Protein AF-E1IGA4-F1 (afdb_monomer_lite)

Structure (mmCIF, N/CA/C/O backbone):
data_AF-E1IGA4-F1
#
_entry.id   AF-E1IGA4-F1
#
loop_
_atom_site.group_PDB
_atom_site.id
_atom_site.type_symbol
_atom_site.label_atom_id
_atom_site.label_alt_id
_atom_site.label_comp_id
_atom_site.label_asym_id
_atom_site.label_entity_id
_atom_site.label_seq_id
_atom_site.pdbx_PDB_ins_code
_atom_site.Cartn_x
_atom_site.Cartn_y
_atom_site.Cartn_z
_atom_site.occupancy
_atom_site.B_iso_or_equiv
_atom_site.auth_seq_id
_atom_site.auth_comp_id
_atom_site.auth_asym_id
_atom_site.auth_atom_id
_atom_site.pdbx_PDB_model_num
ATOM 1 N N . MET A 1 1 ? 16.352 -0.822 -39.020 1.00 43.56 1 MET A N 1
ATOM 2 C CA . MET A 1 1 ? 15.169 -0.033 -38.611 1.00 43.56 1 MET A CA 1
ATOM 3 C C . MET A 1 1 ? 15.075 -0.093 -37.097 1.00 43.56 1 MET A C 1
ATOM 5 O O . MET A 1 1 ? 14.977 -1.189 -36.564 1.00 43.56 1 MET A O 1
ATOM 9 N N . GLY A 1 2 ? 15.259 1.041 -36.416 1.00 60.66 2 GLY A N 1
ATOM 10 C CA . GLY A 1 2 ? 15.421 1.092 -34.960 1.00 60.66 2 GLY A CA 1
ATOM 11 C C . GLY A 1 2 ? 14.079 1.128 -34.235 1.00 60.66 2 GLY A C 1
ATOM 12 O O . GLY A 1 2 ? 13.250 1.984 -34.531 1.00 60.66 2 GLY A O 1
ATOM 13 N N . MET A 1 3 ? 13.868 0.209 -33.291 1.00 64.06 3 MET A N 1
ATOM 14 C CA . MET A 1 3 ? 12.752 0.315 -32.352 1.00 64.06 3 MET A CA 1
ATOM 15 C C . MET A 1 3 ? 12.968 1.552 -31.478 1.00 64.06 3 MET A C 1
ATOM 17 O O . MET A 1 3 ? 14.036 1.731 -30.894 1.00 64.06 3 MET A O 1
ATOM 21 N N . SER A 1 4 ? 11.962 2.416 -31.383 1.00 81.31 4 SER A N 1
ATOM 22 C CA . SER A 1 4 ? 11.993 3.547 -30.461 1.00 81.31 4 SER A CA 1
ATOM 23 C C . SER A 1 4 ? 12.006 3.032 -29.021 1.00 81.31 4 SER A C 1
ATOM 25 O O . SER A 1 4 ? 11.059 2.370 -28.595 1.00 81.31 4 SER A O 1
ATOM 27 N N . HIS A 1 5 ? 13.056 3.344 -28.259 1.00 85.06 5 HIS A N 1
ATOM 28 C CA . HIS A 1 5 ? 13.090 3.020 -26.835 1.00 85.06 5 HIS A CA 1
ATOM 29 C C . HIS A 1 5 ? 12.012 3.809 -26.078 1.00 85.06 5 HIS A C 1
ATOM 31 O O . HIS A 1 5 ? 11.887 5.019 -26.314 1.00 85.06 5 HIS A O 1
ATOM 37 N N . PRO A 1 6 ? 11.300 3.181 -25.124 1.00 91.12 6 PRO A N 1
ATOM 38 C CA . PRO A 1 6 ? 10.361 3.879 -24.257 1.00 91.12 6 PRO A CA 1
ATOM 39 C C . PRO A 1 6 ? 10.998 5.091 -23.559 1.00 91.12 6 PRO A C 1
ATOM 41 O O . PRO A 1 6 ? 12.220 5.188 -23.382 1.00 91.12 6 PRO A O 1
ATOM 44 N N . SER A 1 7 ? 10.162 6.055 -23.181 1.00 94.06 7 SER A N 1
ATOM 45 C CA . SER A 1 7 ? 10.598 7.186 -22.358 1.00 94.06 7 SER A CA 1
ATOM 46 C C . SER A 1 7 ? 10.755 6.773 -20.892 1.00 94.06 7 SER A C 1
ATOM 48 O O . SER A 1 7 ? 10.097 5.833 -20.449 1.00 94.06 7 SER A O 1
ATOM 50 N N . GLU A 1 8 ? 11.542 7.532 -20.124 1.00 94.69 8 GLU A N 1
ATOM 51 C CA . GLU A 1 8 ? 11.673 7.376 -18.662 1.00 94.69 8 GLU A CA 1
ATOM 52 C C . GLU A 1 8 ? 10.297 7.322 -17.984 1.00 94.69 8 GLU A C 1
ATOM 54 O O . GLU A 1 8 ? 10.013 6.411 -17.218 1.00 94.69 8 GLU A O 1
ATOM 59 N N . ARG A 1 9 ? 9.386 8.230 -18.365 1.00 94.75 9 ARG A N 1
ATOM 60 C CA . ARG A 1 9 ? 8.000 8.251 -17.870 1.00 94.75 9 ARG A CA 1
ATO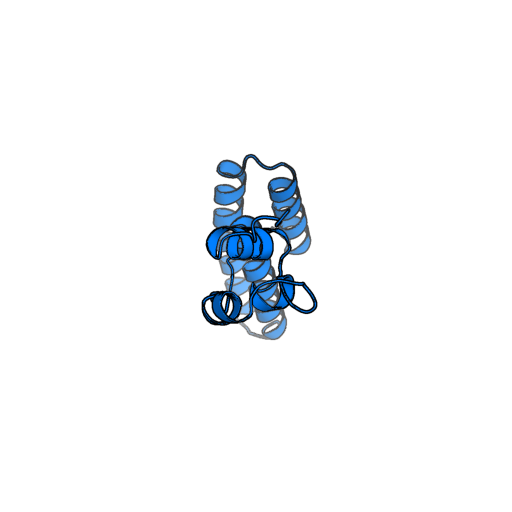M 61 C C . ARG A 1 9 ? 7.262 6.939 -18.138 1.00 94.75 9 ARG A C 1
ATOM 63 O O . ARG A 1 9 ? 6.533 6.469 -17.274 1.00 94.75 9 ARG A O 1
ATOM 70 N N . THR A 1 10 ? 7.431 6.369 -19.330 1.00 95.38 10 THR A N 1
ATOM 71 C CA . THR A 1 10 ? 6.773 5.107 -19.697 1.00 95.38 10 THR A CA 1
ATOM 72 C C . THR A 1 10 ? 7.306 3.964 -18.842 1.00 95.38 10 THR A C 1
ATOM 74 O O . THR A 1 10 ? 6.514 3.195 -18.309 1.00 95.38 10 THR A O 1
ATOM 77 N N . ILE A 1 11 ? 8.628 3.893 -18.656 1.00 96.38 11 ILE A N 1
ATOM 78 C CA . ILE A 1 11 ? 9.256 2.897 -17.783 1.00 96.38 11 ILE A CA 1
ATOM 79 C C . ILE A 1 11 ? 8.747 3.039 -16.348 1.00 96.38 11 ILE A C 1
ATOM 81 O O . ILE A 1 11 ? 8.303 2.051 -15.778 1.00 96.38 11 ILE A O 1
ATOM 85 N N . THR A 1 12 ? 8.722 4.250 -15.787 1.00 96.00 12 THR A N 1
ATOM 86 C CA . THR A 1 12 ? 8.241 4.476 -14.415 1.00 96.00 12 THR A CA 1
ATOM 87 C C . THR A 1 12 ? 6.780 4.061 -14.231 1.00 96.00 12 THR A C 1
ATOM 89 O O . THR A 1 12 ? 6.443 3.437 -13.227 1.00 96.00 12 THR A O 1
ATOM 92 N N . LEU A 1 13 ? 5.907 4.372 -15.196 1.00 95.31 13 LEU A N 1
ATOM 93 C CA . LEU A 1 13 ? 4.495 3.981 -15.134 1.00 95.31 13 LEU A CA 1
ATOM 94 C C . LEU A 1 13 ? 4.317 2.462 -15.223 1.00 95.31 13 LEU A C 1
ATOM 96 O O . LEU A 1 13 ? 3.566 1.886 -14.437 1.00 95.31 13 LEU A O 1
ATOM 100 N N . LEU A 1 14 ? 5.020 1.806 -16.149 1.00 95.50 14 LEU A N 1
ATOM 101 C CA . LEU A 1 14 ? 4.972 0.350 -16.281 1.00 95.50 14 LEU A CA 1
ATOM 102 C C . LEU A 1 14 ? 5.543 -0.343 -15.042 1.00 95.50 14 LEU A C 1
ATOM 104 O O . LEU A 1 14 ? 4.962 -1.319 -14.580 1.00 95.50 14 LEU A O 1
ATOM 108 N N . ALA A 1 15 ? 6.628 0.184 -14.473 1.00 95.75 15 ALA A N 1
ATOM 109 C CA . ALA A 1 15 ? 7.234 -0.346 -13.256 1.00 95.75 15 ALA A CA 1
ATOM 110 C C . ALA A 1 15 ? 6.223 -0.331 -12.101 1.00 95.75 15 ALA A C 1
ATOM 112 O O . ALA A 1 15 ? 6.004 -1.359 -11.462 1.00 95.75 15 ALA A O 1
ATOM 113 N N . GLY A 1 16 ? 5.500 0.783 -11.934 1.00 94.31 16 GLY A N 1
ATOM 114 C CA . GLY A 1 16 ? 4.400 0.884 -10.976 1.00 94.31 16 GLY A CA 1
ATOM 115 C C . GLY A 1 16 ? 3.304 -0.165 -11.199 1.00 94.31 16 GLY A C 1
ATOM 116 O O . GLY A 1 16 ? 2.942 -0.886 -10.270 1.00 94.31 16 GLY A O 1
ATOM 117 N N . ILE A 1 17 ? 2.822 -0.313 -12.440 1.00 92.88 17 ILE A N 1
ATOM 118 C CA . ILE A 1 17 ? 1.775 -1.290 -12.800 1.00 92.88 17 ILE A CA 1
ATOM 119 C C . ILE A 1 17 ? 2.217 -2.730 -12.500 1.00 92.88 17 ILE A C 1
ATOM 121 O O . ILE A 1 17 ? 1.427 -3.520 -11.982 1.00 92.88 17 ILE A O 1
ATOM 125 N N . PHE A 1 18 ? 3.473 -3.068 -12.796 1.00 93.69 18 PHE A N 1
ATOM 126 C CA . PHE A 1 18 ? 4.026 -4.409 -12.592 1.00 93.69 18 PHE A CA 1
ATOM 127 C C . PHE A 1 18 ? 4.639 -4.631 -11.204 1.00 93.69 18 PHE A C 1
ATOM 129 O O . PHE A 1 18 ? 5.210 -5.690 -10.966 1.00 93.69 18 PHE A O 1
ATOM 136 N N . LYS A 1 19 ? 4.492 -3.676 -10.275 1.00 93.06 19 LYS A N 1
ATOM 137 C CA . LYS A 1 19 ? 5.028 -3.751 -8.902 1.00 93.06 19 LYS A CA 1
ATOM 138 C C . LYS A 1 19 ? 6.556 -3.910 -8.835 1.00 93.06 19 LYS A C 1
ATOM 140 O O . LYS A 1 19 ? 7.074 -4.458 -7.866 1.00 93.06 19 LYS A O 1
ATOM 145 N N . HIS A 1 20 ? 7.262 -3.383 -9.830 1.00 95.19 20 HIS A N 1
ATOM 146 C CA . HIS A 1 20 ? 8.721 -3.353 -9.912 1.00 95.19 20 HIS A CA 1
ATOM 147 C C . HIS A 1 20 ? 9.260 -1.939 -9.740 1.00 95.19 20 HIS A C 1
ATOM 149 O O . HIS A 1 20 ? 8.533 -0.955 -9.887 1.00 95.19 20 HIS A O 1
ATOM 155 N N . GLU A 1 21 ? 10.551 -1.825 -9.432 1.00 95.88 21 GLU A N 1
ATOM 156 C CA . GLU A 1 21 ? 11.232 -0.540 -9.505 1.00 95.88 21 GLU A CA 1
ATOM 157 C C . GLU A 1 21 ? 11.649 -0.313 -10.950 1.00 95.88 21 GLU A C 1
ATOM 159 O O . GLU A 1 21 ? 11.899 -1.276 -11.680 1.00 95.88 21 GLU A O 1
ATOM 164 N N . PRO A 1 22 ? 11.747 0.950 -11.392 1.00 96.06 22 PRO A N 1
ATOM 165 C CA . PRO A 1 22 ? 12.148 1.258 -12.758 1.00 96.06 22 PRO A CA 1
ATOM 166 C C . PRO A 1 22 ? 13.438 0.546 -13.179 1.00 96.06 22 PRO A C 1
ATOM 168 O O . PRO A 1 22 ? 13.494 0.014 -14.285 1.00 96.06 22 PRO A O 1
ATOM 171 N N . GLY A 1 23 ? 14.433 0.479 -12.286 1.00 95.19 23 GLY A N 1
ATOM 172 C CA . GLY A 1 23 ? 15.688 -0.239 -12.520 1.00 95.19 23 GLY A CA 1
ATOM 173 C C . GLY A 1 23 ? 15.512 -1.754 -12.653 1.00 95.19 23 GLY A C 1
ATOM 174 O O . GLY A 1 23 ? 16.098 -2.359 -13.545 1.00 95.19 23 GLY A O 1
ATOM 175 N N . GLU A 1 24 ? 14.658 -2.360 -11.824 1.00 95.94 24 GLU A N 1
ATOM 176 C CA . GLU A 1 24 ? 14.339 -3.794 -11.903 1.00 95.94 24 GLU A CA 1
ATOM 177 C C . GLU A 1 24 ? 13.640 -4.136 -13.222 1.00 95.94 24 GLU A C 1
ATOM 179 O O . GLU A 1 24 ? 13.951 -5.151 -13.837 1.00 95.94 24 GLU A O 1
ATOM 184 N N . LEU A 1 25 ? 12.727 -3.273 -13.683 1.00 95.69 25 LEU A N 1
ATOM 185 C CA . LEU A 1 25 ? 11.967 -3.499 -14.911 1.00 95.69 25 LEU A CA 1
ATOM 186 C C . LEU A 1 25 ? 12.857 -3.507 -16.164 1.00 95.69 25 LEU A C 1
ATOM 188 O O . LEU A 1 25 ? 12.571 -4.230 -17.117 1.00 95.69 25 LEU A O 1
ATOM 192 N N . VAL A 1 26 ? 13.909 -2.683 -16.189 1.00 95.38 26 VAL A N 1
ATOM 193 C CA . VAL A 1 26 ? 14.817 -2.574 -17.346 1.00 95.38 26 VAL A CA 1
ATOM 194 C C . VAL A 1 26 ? 16.053 -3.465 -17.237 1.00 95.38 26 VAL A C 1
ATOM 196 O O . VAL A 1 26 ? 16.809 -3.570 -18.209 1.00 95.38 26 VAL A O 1
ATOM 199 N N . ALA A 1 27 ? 16.267 -4.117 -16.094 1.00 94.69 27 ALA A N 1
ATOM 200 C CA . ALA A 1 27 ? 17.395 -5.011 -15.881 1.00 94.69 27 ALA A CA 1
ATOM 201 C C . ALA A 1 27 ? 17.389 -6.159 -16.908 1.00 94.69 27 ALA A C 1
ATOM 203 O O . ALA A 1 27 ? 16.371 -6.808 -17.140 1.00 94.69 27 ALA A O 1
ATOM 204 N N . GLY A 1 28 ? 18.535 -6.399 -17.552 1.00 92.56 28 GLY A N 1
ATOM 205 C CA . GLY A 1 28 ? 18.671 -7.447 -18.573 1.00 92.56 28 GLY A CA 1
ATOM 206 C C . GLY A 1 28 ? 17.981 -7.148 -19.911 1.00 92.56 28 GLY A C 1
ATOM 207 O O . GLY A 1 28 ? 17.872 -8.040 -20.750 1.00 92.56 28 GLY A O 1
ATOM 208 N N . THR A 1 29 ? 17.520 -5.913 -20.133 1.00 92.88 29 THR A N 1
ATOM 209 C CA . THR A 1 29 ? 16.928 -5.473 -21.407 1.00 92.88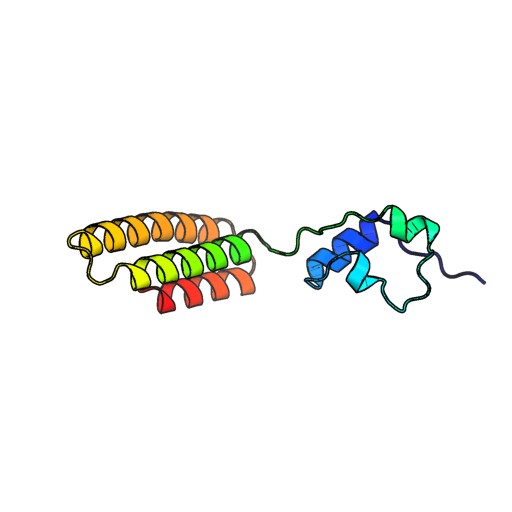 29 THR A CA 1
ATOM 210 C C . THR A 1 29 ? 17.909 -4.629 -22.227 1.00 92.88 29 THR A C 1
ATOM 212 O O . THR A 1 29 ? 18.921 -4.154 -21.722 1.00 92.88 29 THR A O 1
ATOM 215 N N . ASN A 1 30 ? 17.569 -4.354 -23.491 1.00 91.81 30 ASN A N 1
ATOM 216 C CA . ASN A 1 30 ? 18.319 -3.428 -24.352 1.00 91.81 30 ASN A CA 1
ATOM 217 C C . ASN A 1 30 ? 17.983 -1.942 -24.071 1.00 91.81 30 ASN A C 1
ATOM 219 O O . ASN A 1 30 ? 17.991 -1.120 -24.992 1.00 91.81 30 ASN A O 1
ATOM 223 N N . TYR A 1 31 ? 17.591 -1.586 -22.842 1.00 92.50 31 TYR A N 1
ATOM 224 C CA . TYR A 1 31 ? 17.299 -0.198 -22.477 1.00 92.50 31 TYR A CA 1
ATOM 225 C C . TYR A 1 31 ? 18.606 0.609 -22.353 1.00 92.50 31 TYR A C 1
ATOM 227 O O . TYR A 1 31 ? 19.537 0.135 -21.705 1.00 92.50 31 TYR A O 1
ATOM 235 N N . PRO A 1 32 ? 18.717 1.811 -22.955 1.00 92.50 32 PRO A N 1
ATOM 236 C CA . PRO A 1 32 ? 19.983 2.544 -22.986 1.00 92.50 32 PRO A CA 1
ATOM 237 C C . PRO A 1 32 ? 20.484 2.939 -21.592 1.00 92.50 32 PRO A C 1
ATOM 239 O O . PRO A 1 32 ? 19.737 3.534 -20.816 1.00 92.50 32 PRO A O 1
ATOM 242 N N . GLU A 1 33 ? 21.769 2.704 -21.322 1.00 91.06 33 GLU A N 1
ATOM 243 C CA . GLU A 1 33 ? 22.421 2.995 -20.034 1.00 91.06 33 GLU A CA 1
ATOM 244 C C . GLU A 1 33 ? 22.260 4.465 -19.613 1.00 91.06 33 GLU A C 1
ATOM 246 O O . GLU A 1 33 ? 21.756 4.749 -18.531 1.00 91.06 33 GLU A O 1
ATOM 251 N N . ALA A 1 34 ? 22.507 5.407 -20.529 1.00 90.19 34 ALA A N 1
ATOM 252 C CA . ALA A 1 34 ? 22.330 6.843 -20.276 1.00 90.19 34 ALA A CA 1
ATOM 253 C C . ALA A 1 34 ? 20.887 7.247 -19.896 1.00 90.19 34 ALA A C 1
ATOM 255 O O . ALA A 1 34 ? 20.663 8.295 -19.293 1.00 90.19 34 ALA A O 1
ATOM 256 N N . LYS A 1 35 ? 19.880 6.444 -20.269 1.00 91.62 35 LYS A N 1
ATOM 257 C CA . LYS A 1 35 ? 18.489 6.645 -19.834 1.00 91.62 35 LYS A CA 1
ATOM 258 C C . LYS A 1 35 ? 18.182 5.932 -18.519 1.00 91.62 35 LYS A C 1
ATOM 260 O O . LYS A 1 35 ? 17.236 6.322 -17.841 1.00 91.62 35 LYS A O 1
ATOM 265 N N . MET A 1 36 ? 18.921 4.876 -18.190 1.00 92.25 36 MET A N 1
ATOM 266 C CA . MET A 1 36 ? 18.757 4.105 -16.960 1.00 92.25 36 MET A CA 1
ATOM 267 C C . MET A 1 36 ? 19.154 4.932 -15.737 1.00 92.25 36 MET A C 1
ATOM 269 O O . MET A 1 36 ? 18.395 4.977 -14.776 1.00 92.25 36 MET A O 1
ATOM 273 N N . GLU A 1 37 ? 20.264 5.671 -15.818 1.00 91.38 37 GLU A N 1
ATOM 274 C CA . GLU A 1 37 ? 20.747 6.569 -14.751 1.00 91.38 37 GLU A CA 1
ATOM 275 C C . GLU A 1 37 ? 19.743 7.667 -14.370 1.00 91.38 37 GLU A C 1
ATOM 277 O O . GLU A 1 37 ? 19.791 8.226 -13.277 1.00 91.38 37 GLU A O 1
ATOM 282 N N . ARG A 1 38 ? 18.820 7.984 -15.282 1.00 93.62 38 ARG A N 1
ATOM 283 C CA . ARG A 1 38 ? 17.798 9.019 -15.107 1.00 93.62 38 ARG A CA 1
ATOM 284 C C . ARG A 1 38 ? 16.476 8.483 -14.566 1.00 93.62 38 ARG A C 1
ATOM 286 O O . ARG A 1 38 ? 15.562 9.270 -14.312 1.00 93.62 38 ARG A O 1
ATOM 293 N N . LEU A 1 39 ? 16.337 7.165 -14.433 1.00 95.62 39 LEU A N 1
ATOM 294 C CA . LEU A 1 39 ? 15.136 6.580 -13.857 1.00 95.62 39 LEU A CA 1
ATOM 295 C C . LEU A 1 39 ? 15.054 6.926 -12.364 1.00 95.62 39 LEU A C 1
ATOM 297 O O . LEU A 1 39 ? 16.070 6.912 -11.669 1.00 95.62 39 LEU A O 1
ATOM 301 N N . PRO A 1 40 ? 13.853 7.221 -11.840 1.00 95.44 40 PRO A N 1
ATOM 302 C CA . PRO A 1 40 ? 13.696 7.385 -10.407 1.00 95.44 40 PRO A CA 1
ATOM 303 C C . PRO A 1 40 ? 13.994 6.060 -9.700 1.00 95.44 40 PRO A C 1
ATOM 305 O O . PRO A 1 40 ? 13.699 4.985 -10.223 1.00 95.44 40 PRO A O 1
ATOM 308 N N . ALA A 1 41 ? 14.534 6.149 -8.484 1.00 94.62 41 ALA A N 1
ATOM 309 C CA . ALA A 1 41 ? 14.838 4.970 -7.679 1.00 94.62 41 ALA A CA 1
ATOM 310 C C . ALA A 1 41 ? 13.581 4.157 -7.339 1.00 94.62 41 ALA A C 1
ATOM 312 O O . ALA A 1 41 ? 13.661 2.939 -7.225 1.00 94.62 41 ALA A O 1
ATOM 313 N N . VAL A 1 42 ? 12.433 4.831 -7.191 1.00 94.38 42 VAL A N 1
ATOM 314 C CA . VAL A 1 42 ? 11.166 4.215 -6.788 1.00 94.38 42 VAL A CA 1
ATOM 315 C C . VAL A 1 42 ? 10.023 4.652 -7.702 1.00 94.38 42 VAL A C 1
ATOM 317 O O . VAL A 1 42 ? 9.917 5.829 -8.060 1.00 94.38 42 VAL A O 1
ATOM 320 N N . ALA A 1 43 ? 9.149 3.712 -8.059 1.00 93.94 43 ALA A N 1
ATOM 321 C CA . ALA A 1 43 ? 7.867 3.977 -8.707 1.00 93.94 43 ALA A CA 1
AT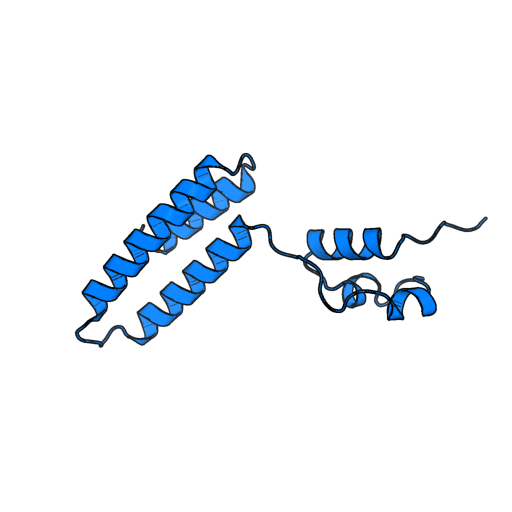OM 322 C C . ALA A 1 43 ? 6.702 3.898 -7.706 1.00 93.94 43 ALA A C 1
ATOM 324 O O . ALA A 1 43 ? 6.740 3.166 -6.718 1.00 93.94 43 ALA A O 1
ATOM 325 N N . CYS A 1 44 ? 5.611 4.616 -7.985 1.00 92.00 44 CYS A N 1
ATOM 326 C CA . CYS A 1 44 ? 4.362 4.400 -7.260 1.00 92.00 44 CYS A CA 1
ATOM 327 C C . CYS A 1 44 ? 3.773 3.048 -7.686 1.00 92.00 44 CYS A C 1
ATOM 329 O O . CYS A 1 44 ? 3.242 2.918 -8.789 1.00 92.00 44 CYS A O 1
ATOM 331 N N . ARG A 1 45 ? 3.930 2.031 -6.833 1.00 90.81 45 ARG A N 1
ATOM 332 C CA . ARG A 1 45 ? 3.513 0.650 -7.119 1.00 90.81 45 ARG A CA 1
ATOM 333 C C . ARG A 1 45 ? 2.134 0.316 -6.576 1.00 90.81 45 ARG A C 1
ATOM 335 O O . ARG A 1 45 ? 1.509 -0.601 -7.089 1.00 90.81 45 ARG A O 1
ATOM 342 N N . TYR A 1 46 ? 1.662 1.010 -5.547 1.00 91.12 46 TYR A N 1
ATOM 343 C CA . TYR A 1 46 ? 0.397 0.689 -4.893 1.00 91.12 46 TYR A CA 1
ATOM 344 C C . TYR A 1 46 ? -0.718 1.612 -5.367 1.00 91.12 46 TYR A C 1
ATOM 346 O O . TYR A 1 46 ? -0.516 2.820 -5.484 1.00 91.12 46 TYR A O 1
ATOM 354 N N . THR A 1 47 ? -1.905 1.053 -5.603 1.00 91.31 47 THR A N 1
ATOM 355 C CA . THR A 1 47 ? -3.114 1.875 -5.565 1.00 91.31 47 THR A CA 1
ATOM 356 C C . THR A 1 47 ? -3.365 2.314 -4.127 1.00 91.31 47 THR A C 1
ATOM 358 O O . THR A 1 47 ? -2.885 1.687 -3.177 1.00 91.31 47 THR A O 1
ATOM 361 N N . GLU A 1 48 ? -4.133 3.386 -3.949 1.00 93.31 48 GLU A N 1
ATOM 362 C CA . GLU A 1 48 ? -4.494 3.860 -2.611 1.0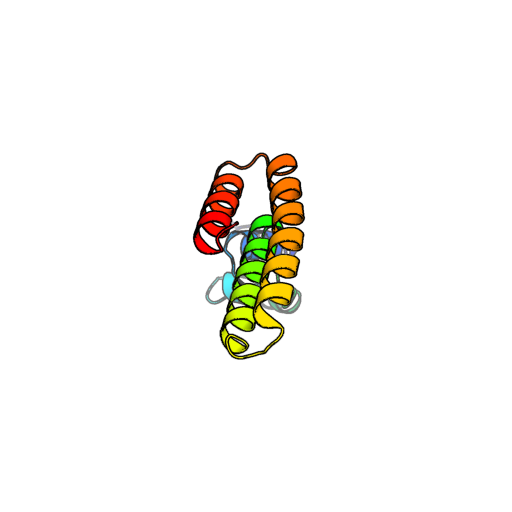0 93.31 48 GLU A CA 1
ATOM 363 C C . GLU A 1 48 ? -5.156 2.743 -1.789 1.00 93.31 48 GLU A C 1
ATOM 365 O O . GLU A 1 48 ? -4.851 2.564 -0.615 1.00 93.31 48 GLU A O 1
ATOM 370 N N . VAL A 1 49 ? -6.006 1.925 -2.419 1.00 95.06 49 VAL A N 1
ATOM 371 C CA . VAL A 1 49 ? -6.665 0.803 -1.743 1.00 95.06 49 VAL A CA 1
ATOM 372 C C . VAL A 1 49 ? -5.657 -0.241 -1.274 1.00 95.06 49 VAL A C 1
ATOM 374 O O . VAL A 1 49 ? -5.713 -0.663 -0.121 1.00 95.06 49 VAL A O 1
ATOM 377 N N . GLU A 1 50 ? -4.721 -0.648 -2.132 1.00 95.06 50 GLU A N 1
ATOM 378 C CA . GLU A 1 50 ? -3.694 -1.621 -1.749 1.00 95.06 50 GLU A CA 1
ATOM 379 C C . GLU A 1 50 ? -2.818 -1.095 -0.607 1.00 95.06 50 GLU A C 1
ATOM 381 O O . GLU A 1 50 ? -2.525 -1.832 0.336 1.00 95.06 50 GLU A O 1
ATOM 386 N N . PHE A 1 51 ? -2.437 0.182 -0.673 1.00 94.75 51 PHE A N 1
ATOM 387 C CA . PHE A 1 51 ? -1.627 0.826 0.353 1.00 94.75 51 PHE A CA 1
ATOM 388 C C . PHE A 1 51 ? -2.345 0.852 1.707 1.00 94.75 51 PHE A C 1
ATOM 390 O O . PHE A 1 51 ? -1.793 0.402 2.711 1.00 94.75 51 PHE A O 1
ATOM 397 N N . GLN A 1 52 ? -3.601 1.298 1.734 1.00 96.81 52 GLN A N 1
ATOM 398 C CA . GLN A 1 52 ? -4.399 1.369 2.959 1.00 96.81 52 GLN A CA 1
ATOM 399 C C . GLN A 1 52 ? -4.678 -0.023 3.546 1.00 96.81 52 GLN A C 1
ATOM 401 O O . GLN A 1 52 ? -4.568 -0.218 4.756 1.00 96.81 52 GLN A O 1
ATOM 406 N N . CYS A 1 53 ? -4.945 -1.032 2.709 1.00 96.12 53 CYS A N 1
ATOM 407 C CA . CYS A 1 53 ? -5.065 -2.416 3.171 1.00 96.12 53 CYS A CA 1
ATOM 408 C C . CYS A 1 53 ? -3.765 -2.933 3.815 1.00 96.12 53 CYS A C 1
ATOM 410 O O . CYS A 1 53 ? -3.825 -3.609 4.842 1.00 96.12 53 CYS A O 1
ATOM 412 N N . ALA A 1 54 ? -2.595 -2.601 3.259 1.00 95.62 54 ALA A N 1
ATOM 413 C CA . ALA A 1 54 ? -1.307 -2.993 3.834 1.00 95.62 54 ALA A CA 1
ATOM 414 C C . ALA A 1 54 ? -1.030 -2.305 5.184 1.00 95.62 54 ALA A C 1
ATOM 416 O O . ALA A 1 54 ? -0.512 -2.938 6.108 1.00 95.62 54 ALA A O 1
ATOM 417 N N . LEU A 1 55 ? -1.399 -1.028 5.322 1.00 97.19 55 LEU A N 1
ATOM 418 C CA . LEU A 1 55 ? -1.291 -0.299 6.587 1.00 97.19 55 LEU A CA 1
ATOM 419 C C . LEU A 1 55 ? -2.197 -0.892 7.671 1.00 97.19 55 LEU A C 1
ATOM 421 O O . LEU A 1 55 ? -1.745 -1.070 8.800 1.00 97.19 55 LEU A O 1
ATOM 425 N N . PHE A 1 56 ? -3.427 -1.271 7.328 1.00 97.62 56 PHE A N 1
ATOM 426 C CA . PHE A 1 56 ? -4.322 -1.937 8.271 1.00 97.62 56 PHE A CA 1
ATOM 427 C C . PHE A 1 56 ? -3.753 -3.269 8.774 1.00 97.62 56 PHE A C 1
ATOM 429 O O . PHE A 1 56 ? -3.724 -3.513 9.977 1.00 97.62 56 PHE A O 1
ATOM 436 N N . GLU A 1 57 ? -3.236 -4.114 7.878 1.00 96.69 57 GLU A N 1
ATOM 437 C CA . GLU A 1 57 ? -2.602 -5.386 8.258 1.00 96.69 57 GLU A CA 1
ATOM 438 C C . GLU A 1 57 ? -1.389 -5.173 9.178 1.00 96.69 57 GLU A C 1
ATOM 440 O O . GLU A 1 57 ? -1.193 -5.913 10.149 1.00 96.69 57 GLU A O 1
ATOM 445 N N . ARG A 1 58 ? -0.593 -4.128 8.917 1.00 97.31 58 ARG A N 1
ATOM 446 C CA . ARG A 1 58 ? 0.511 -3.714 9.793 1.00 97.31 58 ARG A CA 1
ATOM 447 C C . ARG A 1 58 ? -0.001 -3.293 11.171 1.00 97.31 58 ARG A C 1
ATOM 449 O O . ARG A 1 58 ? 0.569 -3.702 12.181 1.00 97.31 58 ARG A O 1
ATOM 456 N N . ASP A 1 59 ? -1.057 -2.496 11.232 1.00 97.50 59 ASP A N 1
ATOM 457 C CA . ASP A 1 59 ? -1.602 -2.017 12.500 1.00 97.50 59 ASP A CA 1
ATOM 458 C C . ASP A 1 59 ? -2.223 -3.176 13.307 1.00 97.50 59 ASP A C 1
ATOM 460 O O . ASP A 1 59 ? -1.990 -3.281 14.511 1.00 97.50 59 ASP A O 1
ATOM 464 N N . LEU A 1 60 ? -2.900 -4.129 12.652 1.00 96.12 60 LEU A N 1
ATOM 465 C CA . LEU A 1 60 ? -3.353 -5.382 13.274 1.00 96.12 60 LEU A CA 1
ATOM 466 C C . LEU A 1 60 ? -2.191 -6.251 13.762 1.00 96.12 60 LEU A C 1
ATOM 468 O O . LEU A 1 60 ? -2.303 -6.952 14.772 1.00 96.12 60 LEU A O 1
ATOM 472 N N . HIS A 1 61 ? -1.075 -6.274 13.032 1.00 96.50 61 HIS A N 1
ATOM 473 C CA . HIS A 1 61 ? 0.131 -6.954 13.488 1.00 96.50 61 HIS A CA 1
ATOM 474 C C . HIS A 1 61 ? 0.643 -6.334 14.792 1.00 96.50 61 HIS A C 1
ATOM 476 O O . HIS A 1 61 ? 0.864 -7.068 15.753 1.00 96.50 61 HIS A O 1
ATOM 482 N N . TRP A 1 62 ? 0.746 -5.005 14.867 1.00 95.81 62 TRP A N 1
ATOM 483 C CA . TRP A 1 62 ? 1.140 -4.310 16.095 1.00 95.81 62 TRP A CA 1
ATOM 484 C C . TRP A 1 62 ? 0.162 -4.530 17.245 1.00 95.81 62 TRP A C 1
ATOM 486 O O . TRP A 1 62 ? 0.590 -4.818 18.360 1.00 95.81 62 TRP A O 1
ATOM 496 N N . LEU A 1 63 ? -1.142 -4.478 16.971 1.00 95.69 63 LEU A N 1
ATOM 497 C CA . LEU A 1 63 ? -2.178 -4.726 17.970 1.00 95.69 63 LEU A CA 1
ATOM 498 C C . LEU A 1 63 ? -2.032 -6.123 18.599 1.00 95.69 63 LEU A C 1
ATOM 500 O O . LEU A 1 63 ? -2.173 -6.277 19.810 1.00 95.69 63 LEU A O 1
ATOM 504 N N . ARG A 1 64 ? -1.678 -7.137 17.797 1.00 94.88 64 ARG A N 1
ATOM 505 C CA . ARG A 1 64 ? -1.394 -8.497 18.288 1.00 94.88 64 ARG A CA 1
ATOM 506 C C . ARG A 1 64 ? -0.163 -8.563 19.194 1.00 94.88 64 ARG A C 1
ATOM 508 O O . ARG A 1 64 ? -0.173 -9.342 20.141 1.00 94.88 64 ARG A O 1
ATOM 515 N N . GLN A 1 65 ? 0.865 -7.748 18.950 1.00 96.50 65 GLN A N 1
ATOM 516 C CA . GLN A 1 65 ? 2.065 -7.711 19.801 1.00 96.50 65 GLN A CA 1
ATOM 517 C C . GLN A 1 65 ? 1.780 -7.159 21.204 1.00 96.50 65 GLN A C 1
ATOM 519 O O . GLN A 1 65 ? 2.486 -7.493 22.151 1.00 96.50 65 GLN A O 1
ATOM 524 N N . ILE A 1 66 ? 0.733 -6.345 21.356 1.00 95.31 66 ILE A N 1
ATOM 525 C CA . ILE A 1 66 ? 0.349 -5.727 22.633 1.00 95.31 66 ILE A CA 1
ATOM 526 C C . ILE A 1 66 ? -0.881 -6.388 23.270 1.00 95.31 66 ILE A C 1
ATOM 528 O O . ILE A 1 66 ? -1.554 -5.773 24.095 1.00 95.31 66 ILE A O 1
ATOM 532 N N . ALA A 1 67 ? -1.181 -7.641 22.911 1.00 94.19 67 ALA A N 1
ATOM 533 C CA . ALA A 1 67 ? -2.380 -8.354 23.361 1.00 94.19 67 ALA A CA 1
ATOM 534 C C . ALA A 1 67 ? -2.515 -8.476 24.890 1.00 94.19 67 ALA A C 1
ATOM 536 O O . ALA A 1 67 ? -3.624 -8.579 25.405 1.00 94.19 67 ALA A O 1
ATOM 537 N N . THR A 1 68 ? -1.401 -8.448 25.625 1.00 95.81 68 THR A N 1
ATOM 538 C CA . THR A 1 68 ? -1.382 -8.519 27.096 1.00 95.81 68 THR A CA 1
ATOM 539 C C . THR A 1 68 ? -1.455 -7.150 27.772 1.00 95.81 68 THR A C 1
ATOM 541 O O . THR A 1 68 ? -1.417 -7.077 28.999 1.00 95.81 68 THR A O 1
ATOM 544 N N . SER A 1 69 ? -1.507 -6.061 27.000 1.00 96.06 69 SER A N 1
ATOM 545 C CA . SER A 1 69 ? -1.624 -4.712 27.549 1.00 96.06 69 SER A CA 1
ATOM 546 C C . SER A 1 69 ? -2.996 -4.521 28.211 1.00 96.06 69 SER A C 1
ATOM 548 O O . SER A 1 69 ? -4.006 -4.905 27.614 1.00 96.06 69 SER A O 1
ATOM 550 N N . PRO A 1 70 ? -3.077 -3.870 29.386 1.00 95.56 70 PRO A N 1
ATOM 551 C CA . PRO 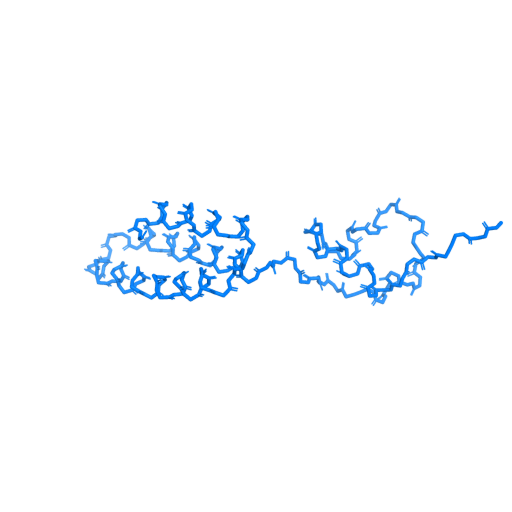A 1 70 ? -4.352 -3.504 30.007 1.00 95.56 70 PRO A CA 1
ATOM 552 C C . PRO A 1 70 ? -5.267 -2.687 29.081 1.00 95.56 70 PRO A C 1
ATOM 554 O O . PRO A 1 70 ? -6.488 -2.819 29.136 1.00 95.56 70 PRO A O 1
ATOM 557 N N . ASP A 1 71 ? -4.676 -1.894 28.183 1.00 95.56 71 ASP A N 1
ATOM 558 C CA . ASP A 1 71 ? -5.399 -1.002 27.271 1.00 95.56 71 ASP A CA 1
ATOM 559 C C . ASP A 1 71 ? -5.812 -1.671 25.951 1.00 95.56 71 ASP A C 1
ATOM 561 O O . ASP A 1 71 ? -6.425 -1.022 25.097 1.00 95.56 71 ASP A O 1
ATOM 565 N N . TYR A 1 72 ? -5.500 -2.960 25.764 1.00 95.62 72 TYR A N 1
ATOM 566 C CA . TYR A 1 72 ? -5.699 -3.680 24.502 1.00 95.62 72 TYR A CA 1
ATOM 567 C C . TYR A 1 72 ? -7.111 -3.503 23.936 1.00 95.62 72 TYR A C 1
ATOM 569 O O . TYR A 1 72 ? -7.271 -3.140 22.774 1.00 95.62 72 TYR A O 1
ATOM 577 N N . THR A 1 73 ? -8.140 -3.707 24.759 1.00 95.62 73 THR A N 1
ATOM 578 C CA . THR A 1 73 ? -9.541 -3.648 24.319 1.00 95.62 73 THR A CA 1
ATOM 579 C C . THR A 1 73 ? -9.919 -2.268 23.781 1.00 95.62 73 THR A C 1
ATOM 581 O O . THR A 1 73 ? -10.619 -2.161 22.773 1.00 95.62 73 THR A O 1
ATOM 584 N N . THR A 1 74 ? -9.450 -1.206 24.438 1.00 96.50 74 THR A N 1
ATOM 585 C CA . THR A 1 74 ? -9.710 0.177 24.023 1.00 96.50 74 THR A CA 1
ATOM 586 C C . THR A 1 74 ? -8.962 0.498 22.734 1.00 96.50 74 THR A C 1
ATOM 588 O O . THR A 1 74 ? -9.549 1.046 21.802 1.00 96.50 74 THR A O 1
ATOM 591 N N . LEU A 1 75 ? -7.689 0.106 22.645 1.00 96.31 75 LEU A N 1
ATOM 592 C CA . LEU A 1 75 ? -6.867 0.305 21.450 1.00 96.31 75 LEU A CA 1
ATOM 593 C C . LEU A 1 75 ? -7.419 -0.458 20.241 1.00 96.31 75 LEU A C 1
ATOM 595 O O . LEU A 1 75 ? -7.517 0.115 19.159 1.00 96.31 75 LEU A O 1
ATOM 599 N N . ALA A 1 76 ? -7.839 -1.711 20.431 1.00 95.94 76 ALA A N 1
ATOM 600 C CA . ALA A 1 76 ? -8.437 -2.540 19.391 1.00 95.94 76 ALA A CA 1
ATOM 601 C C . ALA A 1 76 ? -9.715 -1.908 18.833 1.00 95.94 76 ALA A C 1
ATOM 603 O O . ALA A 1 76 ? -9.869 -1.795 17.619 1.00 95.94 76 ALA A O 1
ATOM 604 N N . ARG A 1 77 ? -10.606 -1.434 19.715 1.00 95.81 77 ARG A N 1
ATOM 605 C CA . ARG A 1 77 ? -11.839 -0.754 19.305 1.00 95.81 77 ARG A CA 1
ATOM 606 C C . ARG A 1 77 ? -11.546 0.519 18.519 1.00 95.81 77 ARG A C 1
ATOM 608 O O . ARG A 1 77 ? -12.066 0.678 17.423 1.00 95.81 77 ARG A O 1
ATOM 615 N N . ASN A 1 78 ? -10.673 1.381 19.038 1.00 96.62 78 ASN A N 1
ATOM 616 C CA . ASN A 1 78 ? -10.325 2.639 18.376 1.00 96.62 78 ASN A CA 1
ATOM 617 C C . ASN A 1 78 ? -9.700 2.405 16.994 1.00 96.62 78 ASN A C 1
ATOM 619 O O . ASN A 1 78 ? -10.012 3.119 16.043 1.00 96.62 78 ASN A O 1
ATOM 623 N N . LEU A 1 79 ? -8.836 1.392 16.878 1.00 96.69 79 LEU A N 1
ATOM 624 C CA . LEU A 1 79 ? -8.237 0.986 15.610 1.00 96.69 79 LEU A CA 1
ATOM 625 C C . LEU A 1 79 ? -9.313 0.501 14.633 1.00 96.69 79 LEU A C 1
ATOM 627 O O . LEU A 1 79 ? -9.339 0.951 13.489 1.00 96.69 79 LEU A O 1
ATOM 631 N N . HIS A 1 80 ? -10.219 -0.372 15.077 1.00 96.25 80 HIS A N 1
ATOM 632 C CA . HIS A 1 80 ? -11.314 -0.875 14.248 1.00 96.25 80 HIS A CA 1
ATOM 633 C C . HIS A 1 80 ? -12.245 0.244 13.767 1.00 96.25 80 HIS A C 1
ATOM 635 O O . HIS A 1 80 ? -12.531 0.313 12.573 1.00 96.25 80 HIS A O 1
ATOM 641 N N . ASP A 1 81 ? -12.653 1.153 14.655 1.00 96.25 81 ASP A N 1
ATOM 642 C CA . ASP A 1 81 ? -13.523 2.283 14.313 1.00 96.25 81 ASP A CA 1
ATOM 643 C C . ASP A 1 81 ? -12.849 3.220 13.300 1.00 96.25 81 ASP A C 1
ATOM 645 O O . ASP A 1 81 ? -13.460 3.630 12.310 1.00 96.25 81 ASP A O 1
ATOM 649 N N . HIS A 1 82 ? -11.561 3.516 13.499 1.00 96.81 82 HIS A N 1
ATOM 650 C CA . HIS A 1 82 ? -10.782 4.333 12.573 1.00 96.81 82 HIS A CA 1
ATOM 651 C C . HIS A 1 82 ? -10.705 3.702 11.175 1.00 96.81 82 HIS A C 1
ATOM 653 O O . HIS A 1 82 ? -11.002 4.355 10.170 1.00 96.81 82 HIS A O 1
ATOM 659 N N . TRP A 1 83 ? -10.357 2.417 11.102 1.00 97.75 83 TRP A N 1
ATOM 660 C CA . TRP A 1 83 ? -10.209 1.706 9.833 1.00 97.75 83 TRP A CA 1
ATOM 661 C C . TRP A 1 83 ? -11.542 1.427 9.134 1.00 97.75 83 TRP A C 1
ATOM 663 O O . TRP A 1 83 ? -11.595 1.449 7.902 1.00 97.75 83 TRP A O 1
ATOM 673 N N . ALA A 1 84 ? -12.638 1.253 9.879 1.00 96.00 84 ALA A N 1
ATOM 674 C CA . ALA A 1 84 ? -13.976 1.140 9.306 1.00 96.00 84 ALA A CA 1
ATOM 675 C C . ALA A 1 84 ? -14.346 2.392 8.489 1.00 96.00 84 ALA A C 1
ATOM 677 O O . ALA A 1 84 ? -14.820 2.268 7.356 1.00 96.00 84 ALA A O 1
ATOM 678 N N . LEU A 1 85 ? -14.048 3.590 9.010 1.00 96.12 85 LEU A N 1
ATOM 679 C CA . LEU A 1 85 ? -14.282 4.857 8.306 1.00 96.12 85 LEU A CA 1
ATOM 680 C C . LEU A 1 85 ? -13.446 4.974 7.025 1.00 96.12 85 LEU A C 1
ATOM 682 O O . LEU A 1 85 ? -13.967 5.388 5.982 1.00 96.12 85 LEU A O 1
ATOM 686 N N . ILE A 1 86 ? -12.168 4.588 7.084 1.00 96.62 86 ILE A N 1
ATOM 687 C CA . ILE A 1 86 ? -11.275 4.601 5.918 1.00 96.62 86 ILE A CA 1
ATOM 688 C C . ILE A 1 86 ? -11.798 3.641 4.848 1.00 96.62 86 ILE A C 1
ATOM 690 O O . ILE A 1 86 ? -11.982 4.046 3.699 1.00 96.62 86 ILE A O 1
ATOM 694 N N . PHE A 1 87 ? -12.115 2.395 5.209 1.00 96.38 87 PHE A N 1
ATOM 695 C CA . PHE A 1 87 ? -12.612 1.418 4.243 1.00 96.38 87 PHE A CA 1
ATOM 696 C C . PHE A 1 87 ? -13.972 1.792 3.654 1.00 96.38 87 PHE A C 1
ATOM 698 O O . PHE A 1 87 ? -14.202 1.554 2.468 1.00 96.38 87 PHE A O 1
ATOM 705 N N . ASP A 1 88 ? -14.860 2.419 4.424 1.00 95.00 88 ASP A N 1
ATOM 706 C CA . ASP A 1 88 ? -16.125 2.932 3.895 1.00 95.00 88 ASP A CA 1
ATOM 707 C C . ASP A 1 88 ? -15.918 4.096 2.922 1.00 95.00 88 ASP A C 1
ATOM 709 O O . ASP A 1 88 ? -16.627 4.203 1.916 1.00 95.00 88 ASP A O 1
ATOM 713 N N . SER A 1 89 ? -14.939 4.965 3.186 1.00 95.69 89 SER A N 1
ATOM 714 C CA . SER A 1 89 ? -14.529 6.012 2.248 1.00 95.69 89 SER A CA 1
ATOM 715 C C . SER A 1 89 ? -13.989 5.412 0.945 1.00 95.69 89 SER A C 1
ATOM 717 O O . SER A 1 89 ? -14.520 5.701 -0.129 1.00 95.69 89 SER A O 1
ATOM 719 N N . LEU A 1 90 ? -13.024 4.490 1.039 1.00 95.06 90 LEU A N 1
ATOM 720 C CA . LEU A 1 90 ? -12.404 3.825 -0.112 1.00 95.06 90 LEU A CA 1
ATOM 721 C C . LEU A 1 90 ? -13.410 3.021 -0.941 1.00 95.06 90 LEU A C 1
ATOM 723 O O . LEU A 1 90 ? -13.379 3.050 -2.168 1.00 95.06 90 LEU A O 1
ATOM 727 N N . ARG A 1 91 ? -14.353 2.329 -0.293 1.00 93.00 91 ARG A N 1
ATOM 728 C CA . ARG A 1 91 ? -15.400 1.572 -0.992 1.00 93.00 91 ARG A CA 1
ATOM 729 C C . ARG A 1 91 ? -16.333 2.484 -1.794 1.00 93.00 91 ARG A C 1
ATOM 731 O O . ARG A 1 91 ? -16.833 2.063 -2.837 1.00 93.00 91 ARG A O 1
ATOM 738 N N . ARG A 1 92 ? -16.597 3.702 -1.305 1.00 93.06 92 ARG A N 1
ATOM 739 C CA . ARG A 1 92 ? -17.430 4.696 -2.000 1.00 93.06 92 ARG A CA 1
ATOM 740 C C . ARG A 1 92 ? -16.701 5.342 -3.175 1.00 93.06 92 ARG A C 1
ATOM 742 O O . ARG A 1 92 ? -17.341 5.596 -4.190 1.00 93.06 92 ARG A O 1
ATOM 749 N N . SER A 1 93 ? -15.400 5.598 -3.048 1.00 92.38 93 SER A N 1
ATOM 750 C CA . SER A 1 93 ? -14.602 6.232 -4.104 1.00 92.38 93 SER A CA 1
ATOM 751 C C . SER A 1 93 ? -14.119 5.249 -5.174 1.00 92.38 93 SER A C 1
ATOM 753 O O . SER A 1 93 ? -14.039 5.620 -6.344 1.00 92.38 93 SER A O 1
ATOM 755 N N . SER A 1 94 ? -13.839 3.993 -4.814 1.00 89.75 94 SER A N 1
ATOM 756 C CA . SER A 1 94 ? -13.352 2.988 -5.760 1.00 89.75 94 SER A CA 1
ATOM 757 C C . SER A 1 94 ? -14.479 2.451 -6.644 1.00 89.75 94 SER A C 1
ATOM 759 O O . SER A 1 94 ? -15.521 1.989 -6.162 1.00 89.75 94 SER A O 1
ATOM 761 N N . GLN A 1 95 ? -14.263 2.482 -7.960 1.00 89.56 95 GLN A N 1
ATOM 762 C CA . GLN A 1 95 ? -15.124 1.841 -8.959 1.00 89.56 95 GLN A CA 1
ATOM 763 C C . GLN A 1 95 ? -14.560 0.494 -9.444 1.00 89.56 95 GLN A C 1
ATOM 765 O O . GLN A 1 95 ? -15.278 -0.263 -10.097 1.00 89.56 95 GLN A O 1
ATOM 770 N N . ASP A 1 96 ? -13.312 0.164 -9.097 1.00 92.00 96 ASP A N 1
ATOM 771 C CA . ASP A 1 96 ? -12.667 -1.084 -9.500 1.00 92.00 96 ASP A CA 1
ATOM 772 C C . ASP A 1 96 ? -13.188 -2.264 -8.658 1.00 92.00 96 ASP A C 1
ATOM 774 O O . ASP A 1 96 ? -13.149 -2.275 -7.424 1.00 92.00 96 ASP A O 1
ATOM 778 N N . LEU A 1 97 ? -13.681 -3.304 -9.336 1.00 93.06 97 LEU A N 1
ATOM 779 C CA . LEU A 1 97 ? -14.160 -4.531 -8.701 1.00 93.06 97 LEU A CA 1
ATOM 780 C C . LEU A 1 97 ? -13.061 -5.271 -7.927 1.00 93.06 97 LEU A C 1
ATOM 782 O O . LEU A 1 97 ? -13.364 -5.917 -6.923 1.00 93.06 97 LEU A O 1
ATOM 786 N N . ARG A 1 98 ? -11.805 -5.216 -8.381 1.00 92.25 98 ARG A N 1
ATOM 787 C CA . ARG A 1 98 ? -10.668 -5.869 -7.716 1.00 92.25 98 ARG A CA 1
ATOM 788 C C . ARG A 1 98 ? -10.368 -5.194 -6.387 1.00 92.25 98 ARG A C 1
ATOM 790 O O . ARG A 1 98 ? -10.274 -5.878 -5.372 1.00 92.25 98 ARG A O 1
ATOM 797 N N . GLU A 1 99 ? -10.322 -3.869 -6.381 1.00 94.75 99 GLU A N 1
ATOM 798 C CA . GLU A 1 99 ? -10.123 -3.074 -5.170 1.00 94.75 99 GLU A CA 1
ATOM 799 C C . GLU A 1 99 ? -11.261 -3.267 -4.166 1.00 94.75 99 GLU A C 1
ATOM 801 O O . GLU A 1 99 ? -11.018 -3.520 -2.988 1.00 94.75 99 GLU A O 1
ATOM 806 N N . ARG A 1 100 ? -12.517 -3.256 -4.625 1.00 94.31 100 ARG A N 1
ATOM 807 C CA . ARG A 1 100 ? -13.671 -3.531 -3.753 1.00 94.31 100 ARG A CA 1
ATOM 808 C C . ARG A 1 100 ? -13.608 -4.916 -3.111 1.00 94.31 100 ARG A C 1
ATOM 810 O O . ARG A 1 100 ? -13.957 -5.061 -1.940 1.00 94.31 100 ARG A O 1
ATOM 817 N N . ARG A 1 101 ? -13.165 -5.933 -3.860 1.00 95.56 101 ARG A N 1
ATOM 818 C CA . ARG A 1 101 ? -12.948 -7.285 -3.316 1.00 95.56 101 ARG A CA 1
ATOM 819 C C . ARG A 1 101 ? -11.813 -7.303 -2.301 1.00 95.56 101 ARG A C 1
ATOM 821 O O . ARG A 1 101 ? -11.968 -7.952 -1.272 1.00 95.56 101 ARG A O 1
ATOM 828 N N . LEU A 1 102 ? -10.718 -6.594 -2.572 1.00 96.00 102 LEU A N 1
ATOM 829 C CA . LEU A 1 102 ? -9.594 -6.487 -1.648 1.00 96.00 102 LEU A CA 1
ATOM 830 C C . LEU A 1 102 ? -10.040 -5.871 -0.315 1.00 96.00 102 LEU A C 1
ATOM 832 O O . LEU A 1 102 ? -9.835 -6.487 0.724 1.00 96.00 102 LEU A O 1
ATOM 836 N N . ILE A 1 103 ? -10.766 -4.747 -0.351 1.00 95.56 103 ILE A N 1
ATOM 837 C CA . ILE A 1 103 ? -11.337 -4.114 0.851 1.00 95.56 103 ILE A CA 1
ATOM 838 C C . ILE A 1 103 ? -12.199 -5.111 1.634 1.00 95.56 103 ILE A C 1
ATOM 840 O O . ILE A 1 103 ? -12.020 -5.266 2.839 1.00 95.56 103 ILE A O 1
ATOM 844 N N . ALA A 1 104 ? -13.119 -5.814 0.964 1.00 94.38 104 ALA A N 1
ATOM 845 C CA . ALA A 1 104 ? -14.005 -6.773 1.625 1.00 94.38 104 ALA A CA 1
ATOM 846 C C . ALA A 1 104 ? -13.235 -7.926 2.296 1.00 94.38 104 ALA A C 1
ATOM 848 O O . ALA A 1 104 ? -13.536 -8.288 3.433 1.00 94.38 104 ALA A O 1
ATOM 849 N N . GLN A 1 105 ? -12.223 -8.478 1.620 1.00 95.38 105 GLN A N 1
ATOM 850 C CA . GLN A 1 105 ? -11.387 -9.550 2.167 1.00 95.38 105 GLN A CA 1
ATOM 851 C C . GLN A 1 105 ? -10.564 -9.078 3.367 1.00 95.38 105 GLN A C 1
ATOM 853 O O . GLN A 1 105 ? -10.487 -9.780 4.375 1.00 95.38 105 GLN A O 1
ATOM 858 N N . THR A 1 106 ? -9.964 -7.892 3.271 1.00 95.50 106 THR A N 1
ATOM 859 C CA . THR A 1 106 ? -9.156 -7.308 4.343 1.00 95.50 106 THR A CA 1
ATOM 860 C C . THR A 1 106 ? -10.003 -7.018 5.582 1.00 95.50 106 THR A C 1
ATOM 862 O O . THR A 1 106 ? -9.616 -7.397 6.686 1.00 95.50 106 THR A O 1
ATOM 865 N N . ARG A 1 107 ? -11.206 -6.454 5.412 1.00 93.19 107 ARG A N 1
ATOM 866 C CA . ARG A 1 107 ? -12.157 -6.233 6.515 1.00 93.19 107 ARG A CA 1
ATOM 867 C C . ARG A 1 107 ? -12.541 -7.525 7.231 1.00 93.19 107 ARG A C 1
ATOM 869 O O . ARG A 1 107 ? -12.418 -7.616 8.450 1.00 93.19 107 ARG A O 1
ATOM 876 N N . GLN A 1 108 ? -12.897 -8.556 6.462 1.00 92.50 108 GLN A N 1
ATOM 877 C CA . GLN A 1 108 ? -13.264 -9.861 7.013 1.00 92.50 108 GLN A CA 1
ATOM 878 C C . GLN A 1 108 ? -12.137 -10.477 7.855 1.00 92.50 108 GLN A C 1
ATOM 880 O O . GLN A 1 108 ? -12.403 -11.034 8.916 1.00 92.50 108 GLN A O 1
ATOM 885 N N . ARG A 1 109 ? -10.880 -10.378 7.402 1.00 89.50 109 ARG A N 1
ATOM 886 C CA . ARG A 1 109 ? -9.716 -10.887 8.150 1.00 89.50 109 ARG A CA 1
ATOM 887 C C . ARG A 1 109 ? -9.442 -10.093 9.423 1.00 89.50 109 ARG A C 1
ATOM 889 O O . ARG A 1 109 ? -9.024 -10.680 10.416 1.00 89.50 109 ARG A O 1
ATOM 896 N N . GLY A 1 110 ? -9.670 -8.784 9.379 1.00 85.12 110 GLY A N 1
ATOM 897 C CA . GLY A 1 110 ? -9.460 -7.883 10.507 1.00 85.12 110 GLY A CA 1
ATOM 898 C C . GLY A 1 110 ? -10.592 -7.837 11.528 1.00 85.12 110 GLY A C 1
ATOM 899 O O . GLY A 1 110 ? -10.415 -7.233 12.577 1.00 85.12 110 GLY A O 1
ATOM 900 N N . GLY A 1 111 ? -11.735 -8.472 11.252 1.00 84.81 111 GLY A N 1
ATOM 901 C CA . GLY A 1 111 ? -12.876 -8.487 12.170 1.00 84.81 111 GLY A CA 1
ATOM 902 C C . GLY A 1 111 ? -13.635 -7.156 12.243 1.00 84.81 111 GLY A C 1
ATOM 903 O O . GLY A 1 111 ? -14.112 -6.801 13.321 1.00 84.81 111 GLY A O 1
ATOM 904 N N . ILE A 1 112 ? -13.742 -6.442 11.113 1.00 75.81 112 ILE A N 1
ATOM 905 C CA . ILE A 1 112 ? -14.461 -5.158 10.947 1.00 75.81 112 ILE A CA 1
ATOM 906 C C . ILE A 1 112 ? -15.400 -5.140 9.736 1.00 75.81 112 ILE A C 1
ATOM 908 O O . ILE A 1 112 ? -15.292 -6.033 8.868 1.00 75.81 112 ILE A O 1
#

Secondary structure (DSSP, 8-state):
-PPPPPPHHHHHHHHHHTT--HHHHHTTS---HHHHTTS-S------HHHHHHHHHHHHHHHHHHTTTSTTHHHHHHHHHHHHHHHHHHHHHH---HHHHHHHHHHHHHHT-

pLDDT: mean 93.02, std 7.08, range [43.56, 97.75]

Sequence (112 aa):
MGMSHPSERTITLLAGIFKHEPGELVAGTNYPEAKMERLPAVACRYTEVEFQCALFERDLHWLRQIATSPDYTTLARNLHDHWALIFDSLRRSSQDLRERRLIAQTRQRGGI

Foldseek 3Di:
DDDDADALVVLLVVCLCVVHASLRSCPPHPHDP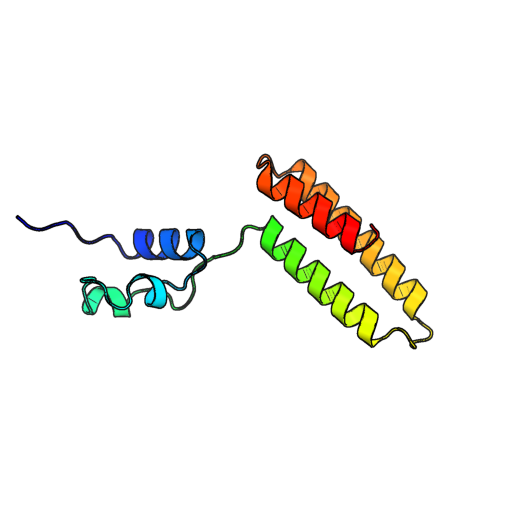VRSVVHDRGHNNDDPLRVLLVVLVVVLVVLVVCVVPPCSVVSLVVSLVVSVVVLVVCCVPDPDPVSVVSSVVSCVVSVD

Organism: NCBI:txid765420

Radius of gyration: 19.82 Å; chains: 1; bounding box: 40×20×69 Å